Protein AF-A0A0P7ZEU6-F1 (afdb_monomer_lite)

Radius of gyration: 19.03 Å; chains: 1; bounding box: 44×49×45 Å

Foldseek 3Di:
DDPVVVCCVQPVVCLVVVHDHDPVVVVVVVVVVVVVVVVVVVVCVVLVNDPDPLLVLLCVLLVLLLVLLLVCLVVVVDDPPVSSCNRPPNSVVVSCCVLVVLLVVLSVCVVVVNDVDSSVSSSVVSNVSSVVSVVSCVVPDPDDDDCVVVVVVVVVVVVVVVVVVD

InterPro domains:
  IPR002749 AliA/AliB-like [PF01889] (4-163)
  IPR002749 AliA/AliB-like [PTHR40700] (3-155)

pLDDT: mean 89.6, std 8.18, range [50.69, 97.44]

Organism: NCBI:txid1392998

Structure (mmCIF, N/CA/C/O backbone):
data_AF-A0A0P7ZEU6-F1
#
_entry.id   AF-A0A0P7ZEU6-F1
#
loop_
_atom_site.group_PDB
_atom_site.id
_atom_site.type_symbol
_atom_site.label_atom_id
_atom_site.label_alt_id
_atom_site.label_comp_id
_atom_site.label_asym_id
_atom_site.label_entity_id
_atom_site.label_seq_id
_atom_site.pdbx_PDB_ins_code
_atom_site.Cartn_x
_atom_site.Cartn_y
_atom_site.Cartn_z
_atom_site.occupancy
_atom_site.B_iso_or_equiv
_atom_site.auth_seq_id
_atom_site.auth_comp_id
_atom_site.auth_asym_id
_atom_site.auth_atom_id
_atom_site.pdbx_PDB_model_num
ATOM 1 N N . MET A 1 1 ? 10.248 23.387 -23.912 1.00 66.06 1 MET A N 1
ATOM 2 C CA . MET A 1 1 ? 9.715 22.101 -23.421 1.00 66.06 1 MET A CA 1
ATOM 3 C C . MET A 1 1 ? 8.332 22.374 -22.871 1.00 66.06 1 MET A C 1
ATOM 5 O O . MET A 1 1 ? 8.212 23.268 -22.037 1.00 66.06 1 MET A O 1
ATOM 9 N N . SER A 1 2 ? 7.295 21.733 -23.411 1.00 90.88 2 SER A N 1
ATOM 10 C CA . SER A 1 2 ? 5.933 21.944 -22.915 1.00 90.88 2 SER A CA 1
ATOM 11 C C . SER A 1 2 ? 5.756 21.262 -21.551 1.00 90.88 2 SER A C 1
ATOM 13 O O . SER A 1 2 ? 6.514 20.359 -21.192 1.00 90.88 2 SER A O 1
ATOM 15 N N . LEU A 1 3 ? 4.753 21.688 -20.777 1.00 88.81 3 LEU A N 1
ATOM 16 C CA . LEU A 1 3 ? 4.406 21.033 -19.510 1.00 88.81 3 LEU A CA 1
ATOM 17 C C . LEU A 1 3 ? 4.078 19.544 -19.715 1.00 88.81 3 LEU A C 1
ATOM 19 O O . LEU A 1 3 ? 4.421 18.713 -18.881 1.00 88.81 3 LEU A O 1
ATOM 23 N N . ILE A 1 4 ? 3.455 19.212 -20.847 1.00 91.00 4 ILE A N 1
ATOM 24 C CA . ILE A 1 4 ? 3.099 17.840 -21.219 1.00 91.00 4 ILE A CA 1
ATOM 25 C C . ILE A 1 4 ? 4.363 17.007 -21.444 1.00 91.00 4 ILE A C 1
ATOM 27 O O . ILE A 1 4 ? 4.464 15.909 -20.908 1.00 91.00 4 ILE A O 1
ATOM 31 N N . ASP A 1 5 ? 5.362 17.552 -22.144 1.00 90.81 5 ASP A N 1
ATOM 32 C CA . ASP A 1 5 ? 6.643 16.863 -22.357 1.00 90.81 5 ASP A CA 1
ATOM 33 C C . ASP A 1 5 ? 7.372 16.617 -21.033 1.00 90.81 5 ASP A C 1
ATOM 35 O O . ASP A 1 5 ? 7.991 15.574 -20.837 1.00 90.81 5 ASP A O 1
ATOM 39 N N . PHE A 1 6 ? 7.284 17.568 -20.098 1.00 90.50 6 PHE A N 1
ATOM 40 C CA . PHE A 1 6 ? 7.848 17.408 -18.761 1.00 90.50 6 PHE A CA 1
ATOM 41 C C . PHE A 1 6 ? 7.166 16.290 -17.976 1.00 90.50 6 PHE A C 1
ATOM 43 O O . PHE A 1 6 ? 7.861 15.468 -17.378 1.00 90.50 6 PHE A O 1
ATOM 50 N N . ILE A 1 7 ? 5.833 16.241 -17.984 1.00 89.38 7 ILE A N 1
ATOM 51 C CA . ILE A 1 7 ? 5.082 15.194 -17.285 1.00 89.38 7 ILE A CA 1
ATOM 52 C C . ILE A 1 7 ? 5.363 13.829 -17.916 1.00 89.38 7 ILE A C 1
ATOM 54 O O . ILE A 1 7 ? 5.669 12.876 -17.201 1.00 89.38 7 ILE A O 1
ATOM 58 N N . ASN A 1 8 ? 5.316 13.742 -19.246 1.00 90.69 8 ASN A N 1
ATOM 59 C CA . ASN A 1 8 ? 5.547 12.491 -19.957 1.00 90.69 8 ASN A CA 1
ATOM 60 C C . ASN A 1 8 ? 6.933 11.927 -19.651 1.00 90.69 8 ASN A C 1
ATOM 62 O O . ASN A 1 8 ? 7.037 10.791 -19.197 1.00 90.69 8 ASN A O 1
ATOM 66 N N . ARG A 1 9 ? 7.974 12.750 -19.788 1.00 89.62 9 ARG A N 1
ATOM 67 C CA . ARG A 1 9 ? 9.357 12.322 -19.578 1.00 89.62 9 ARG A CA 1
ATOM 68 C C . ARG A 1 9 ? 9.666 11.948 -18.131 1.00 89.62 9 ARG A C 1
ATOM 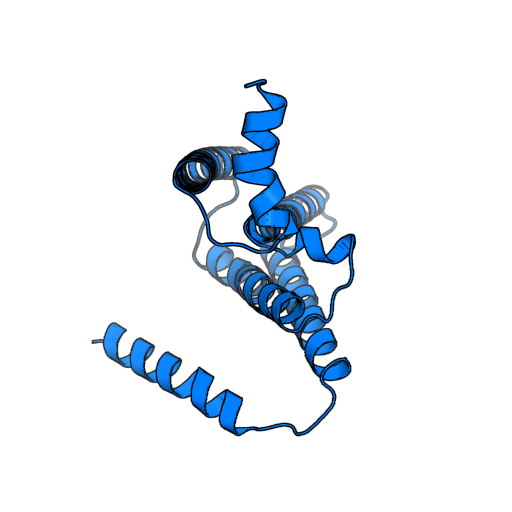70 O O . ARG A 1 9 ? 10.374 10.979 -17.886 1.00 89.62 9 ARG A O 1
ATOM 77 N N . ASN A 1 10 ? 9.187 12.735 -17.166 1.00 89.81 10 ASN A N 1
ATOM 78 C CA . ASN A 1 10 ? 9.579 12.539 -15.767 1.00 89.81 10 ASN A CA 1
ATOM 79 C C . ASN A 1 10 ? 8.659 11.585 -14.997 1.00 89.81 10 ASN A C 1
ATOM 81 O O . ASN A 1 10 ? 9.081 11.103 -13.956 1.00 89.81 10 ASN A O 1
ATOM 85 N N . PHE A 1 11 ? 7.431 11.322 -15.457 1.00 88.31 11 PHE A N 1
ATOM 86 C CA . PHE A 1 11 ? 6.475 10.492 -14.711 1.00 88.31 11 PHE A CA 1
ATOM 87 C C . PHE A 1 11 ? 5.906 9.332 -15.527 1.00 88.31 11 PHE A C 1
ATOM 89 O O . PHE A 1 11 ? 5.754 8.241 -14.991 1.00 88.31 11 PHE A O 1
ATOM 96 N N . ILE A 1 12 ? 5.566 9.534 -16.803 1.00 88.69 12 ILE A N 1
ATOM 97 C CA . ILE A 1 12 ? 4.837 8.517 -17.581 1.00 88.69 12 ILE A CA 1
ATOM 98 C C . ILE A 1 12 ? 5.787 7.505 -18.217 1.00 88.69 12 ILE A C 1
ATOM 100 O O . ILE A 1 12 ? 5.564 6.304 -18.093 1.00 88.69 12 ILE A O 1
ATOM 104 N N . GLU A 1 13 ? 6.855 7.969 -18.867 1.00 89.50 13 GLU A N 1
ATOM 105 C CA . GLU A 1 13 ? 7.823 7.100 -19.545 1.00 89.50 13 GLU A CA 1
ATOM 106 C C . GLU A 1 13 ? 8.452 6.095 -18.581 1.00 89.50 13 GLU A C 1
ATOM 108 O O . GLU A 1 13 ? 8.609 4.931 -18.943 1.00 89.50 13 GLU A O 1
ATOM 113 N N . GLY A 1 14 ? 8.751 6.512 -17.347 1.00 85.62 14 GLY A N 1
ATOM 114 C CA . GLY A 1 14 ? 9.318 5.613 -16.348 1.00 85.62 14 GLY A CA 1
ATOM 115 C C . GLY A 1 14 ? 8.358 4.504 -15.917 1.00 85.62 14 GLY A C 1
ATOM 116 O O . GLY A 1 14 ? 8.768 3.356 -15.803 1.00 85.62 14 GLY A O 1
ATOM 117 N N . ILE A 1 15 ? 7.066 4.818 -15.769 1.00 85.44 15 ILE A N 1
ATOM 118 C CA . ILE A 1 15 ? 6.028 3.835 -15.419 1.00 85.44 15 ILE A CA 1
ATOM 119 C C . ILE A 1 15 ? 5.765 2.878 -16.587 1.00 85.44 15 ILE A C 1
ATOM 121 O O . ILE A 1 15 ? 5.618 1.676 -16.388 1.00 85.44 15 ILE A O 1
ATOM 125 N N . VAL A 1 16 ? 5.689 3.394 -17.817 1.00 88.19 16 VAL A N 1
ATOM 126 C CA . VAL A 1 16 ? 5.389 2.574 -19.003 1.00 88.19 16 VAL A CA 1
ATOM 127 C C . VAL A 1 16 ? 6.525 1.601 -19.316 1.00 88.19 16 VAL A C 1
ATOM 129 O O . VAL A 1 16 ? 6.254 0.482 -19.749 1.00 88.19 16 VAL A O 1
ATOM 132 N N . ASN A 1 17 ? 7.771 2.021 -19.087 1.00 87.00 17 ASN A N 1
ATOM 133 C CA . ASN A 1 17 ? 8.965 1.223 -19.355 1.00 87.00 17 ASN A CA 1
ATOM 134 C C . ASN A 1 17 ? 9.504 0.484 -18.115 1.00 87.00 17 ASN A C 1
ATOM 136 O O . ASN A 1 17 ? 10.554 -0.143 -18.220 1.00 87.00 17 ASN A O 1
ATOM 140 N N . ASP A 1 18 ? 8.817 0.573 -16.969 1.00 82.94 18 ASP A N 1
ATOM 141 C CA . ASP A 1 18 ? 9.220 -0.020 -15.684 1.00 82.94 18 ASP A CA 1
ATOM 142 C C . ASP A 1 18 ? 10.682 0.300 -15.297 1.00 82.94 18 ASP A C 1
ATOM 144 O O . ASP A 1 18 ? 11.492 -0.566 -14.962 1.00 82.94 18 ASP A O 1
ATOM 148 N N . THR A 1 19 ? 11.059 1.578 -15.411 1.00 87.50 19 THR A N 1
ATOM 149 C CA . THR A 1 19 ? 12.416 2.053 -15.101 1.00 87.50 19 THR A CA 1
ATOM 150 C C . THR A 1 19 ? 12.517 2.617 -13.688 1.00 87.50 19 THR A C 1
ATOM 152 O O . THR A 1 19 ? 11.530 3.032 -13.086 1.00 87.50 19 THR A O 1
ATOM 155 N N . SER A 1 20 ? 13.744 2.728 -13.176 1.00 86.94 20 SER A N 1
ATOM 156 C CA . SER A 1 20 ? 14.010 3.356 -11.880 1.00 86.94 20 SER A CA 1
ATOM 157 C C . SER A 1 20 ? 13.563 4.823 -11.808 1.00 86.94 20 SER A C 1
ATOM 159 O O . SER A 1 20 ? 13.579 5.544 -12.806 1.00 86.94 20 SER A O 1
ATOM 161 N N . TYR A 1 21 ? 13.233 5.257 -10.589 1.00 86.88 21 TYR A N 1
ATOM 162 C CA . TYR A 1 21 ? 12.850 6.632 -10.271 1.00 86.88 21 TYR A CA 1
ATOM 163 C C . TYR A 1 21 ? 13.943 7.647 -10.618 1.00 86.88 21 TYR A C 1
ATOM 165 O O . TYR A 1 21 ? 15.137 7.408 -10.412 1.00 86.88 21 TYR A O 1
ATOM 173 N N . ASN A 1 22 ? 13.517 8.810 -11.097 1.00 92.50 22 ASN A N 1
ATOM 174 C CA . ASN A 1 22 ? 14.357 9.991 -11.234 1.00 92.50 22 ASN A CA 1
ATOM 175 C C . ASN A 1 22 ? 14.253 10.908 -9.993 1.00 92.50 22 ASN A C 1
ATOM 177 O O . ASN A 1 22 ? 13.662 10.589 -8.969 1.00 92.50 22 ASN A O 1
ATOM 181 N N . HIS A 1 23 ? 14.902 12.071 -10.031 1.00 92.50 23 HIS A N 1
ATOM 182 C CA . HIS A 1 23 ? 14.879 12.976 -8.876 1.00 92.50 23 HIS A CA 1
ATOM 183 C C . HIS A 1 23 ? 13.523 13.682 -8.714 1.00 92.50 23 HIS A C 1
ATOM 185 O O . HIS A 1 23 ? 13.101 13.961 -7.592 1.00 92.50 23 HIS A O 1
ATOM 191 N N . PHE A 1 24 ? 12.839 13.989 -9.820 1.00 92.06 24 PHE A N 1
ATOM 192 C CA . PHE A 1 24 ? 11.568 14.713 -9.798 1.00 92.06 24 PHE A CA 1
ATOM 193 C C . PHE A 1 24 ? 10.435 13.835 -9.285 1.00 92.06 24 PHE A C 1
ATOM 195 O O . PHE A 1 24 ? 9.663 14.268 -8.424 1.00 92.06 24 PHE A O 1
ATOM 202 N N . ASP A 1 25 ? 10.336 12.613 -9.797 1.00 91.56 25 ASP A N 1
ATOM 203 C CA . ASP A 1 25 ? 9.295 11.678 -9.399 1.00 91.56 25 ASP A CA 1
ATOM 204 C C . ASP A 1 25 ? 9.472 11.242 -7.930 1.00 91.56 25 ASP A C 1
ATOM 206 O O . ASP A 1 25 ? 8.520 11.342 -7.155 1.00 91.56 25 ASP A O 1
ATOM 210 N N . MET A 1 26 ? 10.696 10.949 -7.482 1.00 91.56 26 MET A N 1
ATOM 211 C CA . MET A 1 26 ? 11.014 10.592 -6.102 1.00 91.56 26 MET A CA 1
ATOM 212 C C . MET A 1 26 ? 10.575 11.687 -5.125 1.00 91.56 26 MET A C 1
ATOM 214 O O . MET A 1 26 ? 9.837 11.410 -4.176 1.00 91.56 26 MET A O 1
ATOM 218 N N . ILE A 1 27 ? 10.984 12.940 -5.362 1.00 95.19 27 ILE A N 1
ATOM 219 C CA . ILE A 1 27 ? 10.602 14.072 -4.503 1.00 95.19 27 ILE A CA 1
ATOM 220 C C . ILE A 1 27 ? 9.079 14.242 -4.496 1.00 95.19 27 ILE A C 1
ATOM 222 O O . ILE A 1 27 ? 8.480 14.444 -3.438 1.00 95.19 27 ILE A O 1
ATOM 226 N N . THR A 1 28 ? 8.442 14.112 -5.660 1.00 93.81 28 THR A N 1
ATOM 227 C CA . THR A 1 28 ? 6.987 14.239 -5.789 1.00 93.81 28 THR A CA 1
ATOM 228 C C . THR A 1 28 ? 6.261 13.175 -4.969 1.00 93.81 28 THR A C 1
ATOM 230 O O . THR A 1 28 ? 5.359 13.507 -4.198 1.00 93.81 28 THR A O 1
ATOM 233 N N . TYR A 1 29 ? 6.666 11.908 -5.067 1.00 92.31 29 TYR A N 1
ATOM 234 C CA . TYR A 1 29 ? 6.023 10.823 -4.327 1.00 92.31 29 TYR A CA 1
ATOM 235 C C . TYR A 1 29 ? 6.273 10.904 -2.823 1.00 92.31 29 TYR A C 1
ATOM 237 O O . TYR A 1 29 ? 5.356 10.622 -2.052 1.00 92.31 29 TYR A O 1
ATOM 245 N N . VAL A 1 30 ? 7.448 11.370 -2.390 1.00 94.31 30 VAL A N 1
ATOM 246 C CA . VAL A 1 30 ? 7.705 11.660 -0.971 1.00 94.31 30 VAL A CA 1
ATOM 247 C C . VAL A 1 30 ? 6.746 12.739 -0.463 1.00 94.31 30 VAL A C 1
ATOM 249 O O . VAL A 1 30 ? 6.088 12.539 0.559 1.00 94.31 30 VAL A O 1
ATOM 252 N N . ILE A 1 31 ? 6.595 13.851 -1.188 1.00 96.50 31 ILE A N 1
ATOM 253 C CA . ILE A 1 31 ? 5.660 14.925 -0.811 1.00 96.50 31 ILE A CA 1
ATOM 254 C C . ILE A 1 31 ? 4.222 14.396 -0.740 1.00 96.50 31 ILE A C 1
ATOM 256 O O . ILE A 1 31 ? 3.516 14.670 0.234 1.00 96.50 31 ILE A O 1
ATOM 260 N N . ILE A 1 32 ? 3.796 13.609 -1.735 1.00 95.31 32 ILE A N 1
ATOM 261 C CA . ILE A 1 32 ? 2.461 12.997 -1.760 1.00 95.31 32 ILE A CA 1
ATOM 262 C C . ILE A 1 32 ? 2.264 12.067 -0.560 1.00 95.31 32 ILE A C 1
ATOM 264 O O . ILE A 1 32 ? 1.202 12.104 0.059 1.00 95.31 32 ILE A O 1
ATOM 268 N N . LEU A 1 33 ? 3.272 11.274 -0.193 1.00 93.81 33 LEU A N 1
ATOM 269 C CA . LEU A 1 33 ? 3.207 10.372 0.954 1.00 93.81 33 LEU A CA 1
ATOM 270 C C . LEU A 1 33 ? 3.017 11.153 2.258 1.00 93.81 33 LEU A C 1
ATOM 272 O O . LEU A 1 33 ? 2.080 10.870 3.006 1.00 93.81 33 LEU A O 1
ATOM 276 N N . PHE A 1 34 ? 3.838 12.177 2.513 1.00 96.19 34 PHE A N 1
ATOM 277 C CA . PHE A 1 34 ? 3.704 13.013 3.713 1.00 96.19 34 PHE A CA 1
ATOM 278 C C . PHE A 1 34 ? 2.350 13.730 3.766 1.00 96.19 34 PHE A C 1
ATOM 280 O O . PHE A 1 34 ? 1.663 13.693 4.791 1.00 96.19 34 PHE A O 1
ATOM 287 N N . ALA A 1 35 ? 1.924 14.336 2.654 1.00 96.50 35 ALA A N 1
ATOM 288 C CA . ALA A 1 35 ? 0.613 14.970 2.557 1.00 96.50 35 ALA A CA 1
ATOM 289 C C . ALA A 1 35 ? -0.523 13.957 2.788 1.00 96.50 35 ALA A C 1
ATOM 291 O O . ALA A 1 35 ? -1.481 14.254 3.505 1.00 96.50 35 ALA A O 1
ATOM 292 N N . GLY A 1 36 ? -0.388 12.748 2.240 1.00 95.25 36 GLY A N 1
ATOM 293 C CA . GLY A 1 36 ? -1.319 11.637 2.404 1.00 95.25 36 GLY A CA 1
ATOM 294 C C . GLY A 1 36 ? -1.468 11.211 3.861 1.00 95.25 36 GLY A C 1
ATOM 295 O O . GLY A 1 36 ? -2.595 11.103 4.340 1.00 95.25 36 GLY A O 1
ATOM 296 N N . VAL A 1 37 ? -0.359 11.065 4.597 1.00 94.50 37 VAL A N 1
ATOM 297 C CA . VAL A 1 37 ? -0.360 10.733 6.036 1.00 94.50 37 VAL A CA 1
ATOM 298 C C . VAL A 1 37 ? -1.073 11.815 6.862 1.00 94.50 37 VAL A C 1
ATOM 300 O O . VAL A 1 37 ? -1.891 11.519 7.740 1.00 94.50 37 VAL A O 1
ATOM 303 N N . LEU A 1 38 ? -0.835 13.093 6.565 1.00 95.88 38 LEU A N 1
ATOM 304 C CA . LEU A 1 38 ? -1.529 14.193 7.246 1.00 95.88 38 LEU A CA 1
ATOM 305 C C . LEU A 1 38 ? -3.023 14.253 6.887 1.00 95.88 38 LEU A C 1
ATOM 307 O O . LEU A 1 38 ? -3.860 14.576 7.734 1.00 95.88 38 LEU A O 1
ATOM 311 N N . ALA A 1 39 ? -3.382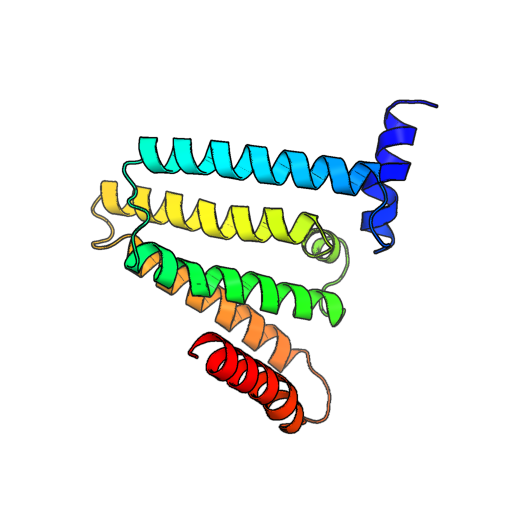 13.943 5.642 1.00 95.19 39 ALA A N 1
ATOM 312 C CA . ALA A 1 39 ? -4.771 13.914 5.196 1.00 95.19 39 ALA A CA 1
ATOM 313 C C . ALA A 1 39 ? -5.545 12.744 5.824 1.00 95.19 39 ALA A C 1
ATOM 315 O O . ALA A 1 39 ? -6.649 12.943 6.341 1.00 95.19 39 ALA A O 1
ATOM 316 N N . ILE A 1 40 ? -4.960 11.542 5.835 1.00 94.44 40 ILE A N 1
ATOM 317 C CA . ILE A 1 40 ? -5.605 10.341 6.372 1.00 94.44 40 ILE A CA 1
ATOM 318 C C . ILE A 1 40 ? -5.802 10.438 7.883 1.00 94.44 40 ILE A C 1
ATOM 320 O O . ILE A 1 40 ? -6.892 10.146 8.366 1.00 94.44 40 ILE A O 1
ATOM 324 N N . THR A 1 41 ? -4.815 10.934 8.631 1.00 93.38 41 THR A N 1
ATOM 325 C CA . THR A 1 41 ? -4.938 11.117 10.089 1.00 93.38 41 THR A CA 1
ATOM 326 C C . THR A 1 41 ? -6.079 12.073 10.438 1.00 93.38 41 THR A C 1
ATOM 328 O O . THR A 1 41 ? -6.926 11.755 11.277 1.00 93.38 41 THR A O 1
ATOM 331 N N . LYS A 1 42 ? -6.191 13.206 9.731 1.00 94.00 42 LYS A N 1
ATOM 332 C CA . LYS A 1 42 ? -7.332 14.129 9.873 1.00 94.00 42 LYS A CA 1
ATOM 333 C C . LYS A 1 42 ? -8.665 13.454 9.540 1.00 94.00 42 LYS A C 1
ATOM 335 O O . LYS A 1 42 ? -9.656 13.669 10.243 1.00 94.00 42 LYS A O 1
ATOM 340 N N . LEU A 1 43 ? -8.704 12.640 8.487 1.00 94.06 43 LEU A N 1
ATOM 341 C CA . LEU A 1 43 ? -9.922 11.968 8.042 1.00 94.06 43 LEU A CA 1
ATOM 342 C C . LEU A 1 43 ? -10.379 10.877 9.023 1.00 94.06 43 LEU A C 1
ATOM 344 O O . LEU A 1 43 ? -11.559 10.834 9.372 1.00 94.06 43 LEU A O 1
ATOM 348 N N . LEU A 1 44 ? -9.459 10.055 9.528 1.00 94.00 44 LEU A N 1
ATOM 349 C CA . LEU A 1 44 ? -9.739 9.042 10.549 1.00 94.00 44 LEU A CA 1
ATOM 350 C C . LEU A 1 44 ? -10.268 9.682 11.840 1.00 94.00 44 LEU A C 1
ATOM 352 O O . LEU A 1 44 ? -11.296 9.242 12.365 1.00 94.00 44 LEU A O 1
ATOM 356 N N . ASN A 1 45 ? -9.659 10.793 12.274 1.00 93.19 45 ASN A N 1
ATOM 357 C CA . ASN A 1 45 ? -10.133 11.576 13.419 1.00 93.19 45 ASN A CA 1
ATOM 358 C C . ASN A 1 45 ? -11.562 12.096 13.203 1.00 93.19 45 ASN A C 1
ATOM 360 O O . ASN A 1 45 ? -12.426 11.930 14.068 1.00 93.19 45 ASN A O 1
ATOM 364 N N . LYS A 1 46 ? -11.860 12.652 12.020 1.00 92.69 46 LYS A N 1
ATOM 365 C CA . LYS A 1 46 ? -13.214 13.114 11.664 1.00 92.69 46 LYS A CA 1
ATOM 366 C C . LYS A 1 46 ? -14.240 11.974 11.679 1.00 92.69 46 LYS A C 1
ATOM 368 O O . LYS A 1 46 ? -15.389 12.178 12.071 1.00 92.69 46 LYS A O 1
ATOM 373 N N . LEU A 1 47 ? -13.837 10.770 11.277 1.00 90.12 47 LEU A N 1
ATOM 374 C CA . LEU A 1 47 ? -14.686 9.573 11.269 1.00 90.12 47 LEU A CA 1
ATOM 375 C C . LEU A 1 47 ? -14.794 8.885 12.641 1.00 90.12 47 LEU A C 1
ATOM 377 O O . LEU A 1 47 ? -15.568 7.925 12.777 1.00 90.12 47 LEU A O 1
ATOM 381 N N . ARG A 1 48 ? -14.077 9.396 13.655 1.00 90.94 48 ARG A N 1
ATOM 382 C CA . ARG A 1 48 ? -13.947 8.805 14.996 1.00 90.94 48 ARG A CA 1
ATOM 383 C C . ARG A 1 48 ? -13.514 7.337 14.925 1.00 90.94 48 ARG A C 1
ATOM 385 O O . ARG A 1 48 ? -14.081 6.495 15.620 1.00 90.94 48 ARG A O 1
ATOM 392 N N . ILE A 1 49 ? -12.589 7.031 14.017 1.00 91.94 49 ILE A N 1
ATOM 393 C CA . ILE A 1 49 ? -11.940 5.722 13.925 1.00 91.94 49 ILE A CA 1
ATOM 394 C C . ILE A 1 49 ? -10.699 5.799 14.811 1.00 91.94 49 ILE A C 1
ATOM 396 O O . ILE A 1 49 ? -9.863 6.680 14.614 1.00 91.94 49 ILE A O 1
ATOM 400 N N . LYS A 1 50 ? -10.612 4.922 15.813 1.00 90.44 50 LYS A N 1
ATOM 401 C CA . LYS A 1 50 ? -9.424 4.820 16.662 1.00 90.44 50 LYS A CA 1
ATOM 402 C C . LYS A 1 50 ? -8.361 4.011 15.923 1.00 90.44 50 LYS A C 1
ATOM 404 O O . LYS A 1 50 ? -8.681 2.998 15.313 1.00 90.44 50 LYS A O 1
ATOM 409 N N . VAL A 1 51 ? -7.125 4.497 15.963 1.00 91.38 51 VAL A N 1
ATOM 410 C CA . VAL A 1 51 ? -5.941 3.781 15.475 1.00 91.38 51 VAL A CA 1
ATOM 411 C C . VAL A 1 51 ? -5.298 3.140 16.699 1.00 91.38 51 VAL A C 1
ATOM 413 O O . VAL A 1 51 ? -4.396 3.708 17.308 1.00 91.38 51 VAL A O 1
ATOM 416 N N . ASP A 1 52 ? -5.875 2.026 17.132 1.00 93.12 52 ASP A N 1
ATOM 417 C CA . ASP A 1 52 ? -5.393 1.196 18.234 1.00 93.12 52 ASP A CA 1
ATOM 418 C C . ASP A 1 52 ? -4.690 -0.063 17.701 1.00 93.12 52 ASP A C 1
ATOM 420 O O . ASP A 1 52 ? -4.546 -0.259 16.492 1.00 93.12 52 ASP A O 1
ATOM 424 N N . GLU A 1 53 ? -4.214 -0.908 18.613 1.00 93.69 53 GLU A N 1
ATOM 425 C CA . GLU A 1 53 ? -3.548 -2.166 18.269 1.00 93.69 53 GLU A CA 1
ATOM 426 C C . GLU A 1 53 ? -4.441 -3.068 17.401 1.00 93.69 53 GLU A C 1
ATOM 428 O O . GLU A 1 53 ? -3.968 -3.634 16.416 1.00 93.69 53 GLU A O 1
ATOM 433 N N . GLU A 1 54 ? -5.745 -3.131 17.694 1.00 93.00 54 GLU A N 1
ATOM 434 C CA . GLU A 1 54 ? -6.707 -3.920 16.914 1.00 93.00 54 GLU A CA 1
ATOM 435 C C . GLU A 1 54 ? -6.796 -3.416 15.467 1.00 93.00 54 GLU A C 1
ATOM 437 O O . GLU A 1 54 ? -6.743 -4.212 14.527 1.00 93.00 54 GLU A O 1
ATOM 442 N N . PHE A 1 55 ? -6.863 -2.096 15.263 1.00 94.81 55 PHE A N 1
ATOM 443 C CA . PHE A 1 55 ? -6.857 -1.496 13.929 1.00 94.81 55 PHE A CA 1
ATOM 444 C C . PHE A 1 55 ? -5.562 -1.788 13.157 1.00 94.81 55 PHE A C 1
ATOM 446 O O . PHE A 1 55 ? -5.608 -2.103 11.962 1.00 94.81 55 PHE A O 1
ATOM 453 N N . VAL A 1 56 ? -4.406 -1.703 13.823 1.00 94.62 56 VAL A N 1
ATOM 454 C CA . VAL A 1 56 ? -3.107 -2.005 13.200 1.00 94.62 56 VAL A CA 1
ATOM 455 C C . VAL A 1 56 ? -3.056 -3.469 12.771 1.00 94.62 56 VAL A C 1
ATOM 457 O O . VAL A 1 56 ? -2.760 -3.744 11.607 1.00 94.62 56 VAL A O 1
ATOM 460 N N . ILE A 1 57 ? -3.430 -4.397 13.656 1.00 94.75 57 ILE A N 1
ATOM 461 C CA . ILE A 1 57 ? -3.490 -5.833 13.346 1.00 94.75 57 ILE A CA 1
ATOM 462 C C . ILE A 1 57 ? -4.458 -6.096 12.187 1.00 94.75 57 ILE A C 1
ATOM 464 O O . ILE A 1 57 ? -4.125 -6.825 11.254 1.00 94.75 57 ILE A O 1
ATOM 468 N N . ALA A 1 58 ? -5.625 -5.452 12.190 1.00 95.75 58 ALA A N 1
ATOM 469 C CA . ALA A 1 58 ? -6.615 -5.577 11.123 1.00 95.75 58 ALA A CA 1
ATOM 470 C C . ALA A 1 58 ? -6.132 -5.033 9.766 1.00 95.75 58 ALA A C 1
ATOM 472 O O . ALA A 1 58 ? -6.666 -5.423 8.727 1.00 95.75 58 ALA A O 1
ATOM 473 N N . THR A 1 59 ? -5.122 -4.158 9.760 1.00 96.38 59 THR A N 1
ATOM 474 C CA . THR A 1 59 ? -4.519 -3.590 8.544 1.00 96.38 59 THR A CA 1
ATOM 475 C C . THR A 1 59 ? -3.433 -4.497 7.951 1.00 96.38 59 THR A C 1
ATOM 477 O O . THR A 1 59 ? -3.207 -4.460 6.740 1.00 96.38 59 THR A O 1
ATOM 480 N N . ILE A 1 60 ? -2.793 -5.359 8.757 1.00 96.12 60 ILE A N 1
ATOM 481 C CA . ILE A 1 60 ? -1.721 -6.277 8.316 1.00 96.12 60 ILE A CA 1
ATOM 482 C C . ILE A 1 60 ? -2.107 -7.096 7.073 1.00 96.12 60 ILE A C 1
ATOM 484 O O . ILE A 1 60 ? -1.294 -7.151 6.146 1.00 96.12 60 ILE A O 1
ATOM 488 N N . PRO A 1 61 ? -3.319 -7.684 6.967 1.00 96.12 61 PRO A N 1
ATOM 489 C CA . PRO A 1 61 ? -3.717 -8.401 5.763 1.00 96.12 61 PRO A CA 1
ATOM 490 C C . PRO A 1 61 ? -3.606 -7.557 4.490 1.00 96.12 61 PRO A C 1
ATOM 492 O O . PRO A 1 61 ? -3.126 -8.070 3.487 1.00 96.12 61 PRO A O 1
ATOM 495 N N . PHE A 1 62 ? -3.950 -6.265 4.520 1.00 96.69 62 PHE A N 1
ATOM 496 C CA . PHE A 1 62 ? -3.816 -5.375 3.357 1.00 96.69 62 PHE A CA 1
ATOM 497 C C . PHE A 1 62 ? -2.360 -5.033 3.024 1.00 96.69 62 PHE A C 1
ATOM 499 O O . PHE A 1 62 ? -2.030 -4.849 1.854 1.00 96.69 62 PHE A O 1
ATOM 506 N N . ILE A 1 63 ? -1.480 -4.966 4.027 1.00 95.56 63 ILE A N 1
ATOM 507 C CA . ILE A 1 63 ? -0.036 -4.811 3.792 1.00 95.56 63 ILE A CA 1
ATOM 508 C C . ILE A 1 63 ? 0.486 -6.052 3.063 1.00 95.56 63 ILE A C 1
ATOM 510 O O . ILE A 1 63 ? 1.138 -5.932 2.027 1.00 95.56 63 ILE A O 1
ATOM 514 N N . PHE A 1 64 ? 0.116 -7.238 3.554 1.00 95.69 64 PHE A N 1
ATOM 515 C CA . PHE A 1 64 ? 0.458 -8.507 2.916 1.00 95.69 64 PHE A CA 1
ATOM 516 C C . PHE A 1 64 ? -0.118 -8.611 1.494 1.00 95.69 64 PHE A C 1
ATOM 518 O O . PHE A 1 64 ? 0.582 -9.052 0.584 1.00 95.69 64 PHE A O 1
ATOM 525 N N . MET A 1 65 ? -1.343 -8.118 1.270 1.00 96.00 65 MET A N 1
ATOM 526 C CA . MET A 1 65 ? -1.939 -7.982 -0.064 1.00 96.00 65 MET A CA 1
ATOM 527 C C . MET A 1 65 ? -1.018 -7.183 -0.990 1.00 96.00 65 MET A C 1
ATOM 529 O O . MET A 1 65 ? -0.681 -7.650 -2.070 1.00 96.00 65 MET A O 1
ATOM 533 N N . GLY A 1 66 ? -0.559 -6.003 -0.565 1.00 95.19 66 GLY A N 1
ATOM 534 C CA . GLY A 1 66 ? 0.334 -5.175 -1.379 1.00 95.19 66 GLY A CA 1
ATOM 535 C C . GLY A 1 66 ? 1.600 -5.915 -1.811 1.00 95.19 66 GLY A C 1
ATOM 536 O O . GLY A 1 66 ? 1.962 -5.872 -2.985 1.00 95.19 66 GLY A O 1
ATOM 537 N N . SER A 1 67 ? 2.219 -6.660 -0.892 1.00 93.12 67 SER A N 1
ATOM 538 C CA . SER A 1 67 ? 3.390 -7.489 -1.196 1.00 93.12 67 SER A CA 1
ATOM 539 C C . SER A 1 67 ? 3.076 -8.594 -2.208 1.00 93.12 67 SER A C 1
ATOM 541 O O . SER A 1 67 ? 3.792 -8.741 -3.193 1.00 93.12 67 SER A O 1
ATOM 543 N N . VAL A 1 68 ? 1.989 -9.343 -2.006 1.00 93.88 68 VAL A N 1
ATOM 544 C CA . VAL A 1 68 ? 1.586 -10.441 -2.902 1.00 93.88 68 VAL A CA 1
ATOM 545 C C . VAL A 1 68 ? 1.301 -9.929 -4.312 1.00 93.88 68 VAL A C 1
ATOM 547 O O . VAL A 1 68 ? 1.777 -10.504 -5.285 1.00 93.88 68 VAL A O 1
ATOM 550 N N . TYR A 1 69 ? 0.564 -8.828 -4.441 1.00 95.12 69 TYR A N 1
ATOM 551 C CA . TYR A 1 69 ? 0.202 -8.281 -5.748 1.00 95.12 69 TYR A CA 1
ATOM 552 C C . TYR A 1 69 ? 1.394 -7.645 -6.474 1.00 95.12 69 TYR A C 1
ATOM 554 O O . TYR A 1 69 ? 1.420 -7.664 -7.703 1.00 95.12 69 TYR A O 1
ATOM 562 N N . ARG A 1 70 ? 2.410 -7.160 -5.744 1.00 94.25 70 ARG A N 1
ATOM 563 C CA . ARG A 1 70 ? 3.691 -6.765 -6.345 1.00 94.25 70 ARG A CA 1
ATOM 564 C C . ARG A 1 70 ? 4.397 -7.972 -6.966 1.00 94.25 70 ARG A C 1
ATOM 566 O O . ARG A 1 70 ? 4.827 -7.877 -8.107 1.00 94.25 70 ARG A O 1
ATOM 573 N N . VAL A 1 71 ? 4.427 -9.110 -6.268 1.00 92.19 71 VAL A N 1
ATOM 574 C CA . VAL A 1 71 ? 5.002 -10.360 -6.801 1.00 92.19 71 VAL A CA 1
ATOM 575 C C . VAL A 1 71 ? 4.220 -10.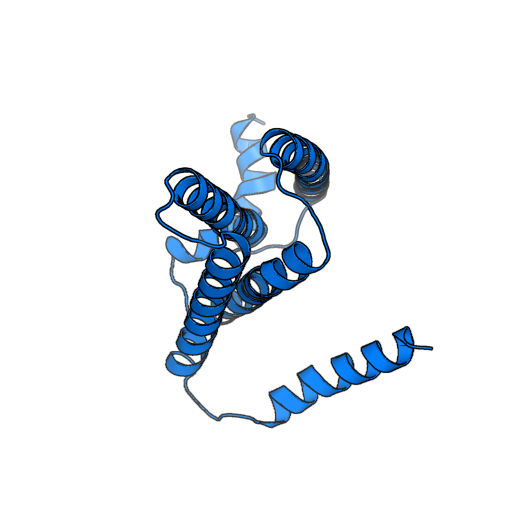866 -8.015 1.00 92.19 71 VAL A C 1
ATOM 577 O O . VAL A 1 71 ? 4.823 -11.355 -8.962 1.00 92.19 71 VAL A O 1
ATOM 580 N N . ILE A 1 72 ? 2.888 -10.729 -8.021 1.00 92.69 72 ILE A N 1
ATOM 581 C CA . ILE A 1 72 ? 2.057 -11.083 -9.186 1.00 92.69 72 ILE A CA 1
ATOM 582 C C . ILE A 1 72 ? 2.467 -10.272 -10.423 1.00 92.69 72 ILE A C 1
ATOM 584 O O . ILE A 1 72 ? 2.517 -10.817 -11.525 1.00 92.69 72 ILE A O 1
ATOM 588 N N . GLU A 1 73 ? 2.734 -8.978 -10.247 1.00 93.19 73 GLU A N 1
ATOM 589 C CA . GLU A 1 73 ? 3.187 -8.107 -11.333 1.00 93.19 73 GLU A CA 1
ATOM 590 C C . GLU A 1 73 ? 4.611 -8.455 -11.783 1.00 93.19 73 GLU A C 1
ATOM 592 O O . GLU A 1 73 ? 4.816 -8.644 -12.980 1.00 93.19 73 GLU A O 1
ATOM 597 N N . ASP A 1 74 ? 5.545 -8.657 -10.844 1.00 90.31 74 ASP A N 1
ATOM 598 C CA . ASP A 1 74 ? 6.936 -9.040 -11.147 1.00 90.31 74 ASP A CA 1
ATOM 599 C C . ASP A 1 74 ? 7.028 -10.402 -11.856 1.00 90.31 74 ASP A C 1
ATOM 601 O O . ASP A 1 74 ? 7.932 -10.642 -12.655 1.00 90.31 74 ASP A O 1
ATOM 605 N N . ALA A 1 75 ? 6.082 -11.305 -11.587 1.00 90.00 75 ALA A N 1
ATOM 606 C CA . ALA A 1 75 ? 5.973 -12.602 -12.251 1.00 90.00 75 ALA A CA 1
ATOM 607 C C . ALA A 1 75 ? 5.371 -12.518 -13.671 1.00 90.00 75 ALA A C 1
ATOM 609 O O . ALA A 1 75 ? 5.127 -13.556 -14.285 1.00 90.00 75 ALA A O 1
ATOM 610 N N . ASP A 1 76 ? 5.092 -11.310 -14.176 1.00 89.62 76 ASP A N 1
ATOM 611 C CA . ASP A 1 76 ? 4.484 -11.031 -15.485 1.00 89.62 76 ASP A CA 1
ATOM 612 C C . ASP A 1 76 ? 3.155 -11.779 -15.723 1.00 89.62 76 ASP A C 1
ATOM 614 O O . ASP A 1 76 ? 2.755 -12.076 -16.851 1.00 89.62 76 ASP A O 1
ATOM 618 N N . ILE A 1 77 ? 2.429 -12.080 -14.637 1.00 90.88 77 ILE A N 1
ATOM 619 C CA . ILE A 1 77 ? 1.126 -12.763 -14.691 1.00 90.88 77 ILE A CA 1
ATOM 620 C C . ILE A 1 77 ? 0.052 -11.819 -15.257 1.00 90.88 77 ILE A C 1
ATOM 622 O O . ILE A 1 77 ? -0.906 -12.254 -15.902 1.00 90.88 77 ILE A O 1
ATOM 626 N N . LEU A 1 78 ? 0.195 -10.511 -15.022 1.00 90.94 78 LEU A N 1
ATOM 627 C CA . LEU A 1 78 ? -0.739 -9.484 -15.484 1.00 90.94 78 LEU A CA 1
ATOM 628 C C . LEU A 1 78 ? -0.314 -8.929 -16.841 1.00 90.94 78 LEU A C 1
ATOM 630 O O . LEU A 1 78 ? 0.830 -8.540 -17.036 1.00 90.94 78 LEU A O 1
ATOM 634 N N . LYS A 1 79 ? -1.273 -8.787 -17.761 1.00 90.38 79 LYS A N 1
ATOM 635 C CA . LYS A 1 79 ? -1.046 -8.169 -19.075 1.00 90.38 79 LYS A CA 1
ATOM 636 C C . LYS A 1 79 ? -1.551 -6.720 -19.113 1.00 90.38 79 LYS A C 1
ATOM 638 O O . LYS A 1 79 ? -2.487 -6.373 -18.379 1.00 90.38 79 LYS A O 1
ATOM 643 N N . PRO A 1 80 ? -0.977 -5.852 -19.966 1.00 89.50 80 PRO A N 1
ATOM 644 C CA . PRO A 1 80 ? -1.544 -4.534 -20.241 1.00 89.50 80 PRO A CA 1
ATOM 645 C C . PRO A 1 80 ? -3.015 -4.626 -20.699 1.00 89.50 80 PRO A C 1
ATOM 647 O O . PRO A 1 80 ? -3.371 -5.571 -21.405 1.00 89.50 80 PRO A O 1
ATOM 650 N N . PRO A 1 81 ? -3.884 -3.669 -20.318 1.00 89.81 81 PRO A N 1
ATOM 651 C CA . PRO A 1 81 ? -3.579 -2.443 -19.573 1.00 89.81 81 PRO A CA 1
ATOM 652 C C . PRO A 1 81 ? -3.587 -2.615 -18.044 1.00 89.81 81 PRO A C 1
ATOM 654 O O . PRO A 1 81 ? -3.179 -1.704 -17.331 1.00 89.81 81 PRO A O 1
ATOM 657 N N . VAL A 1 82 ? -4.040 -3.762 -17.525 1.00 91.69 82 VAL A N 1
ATOM 658 C CA . VAL A 1 82 ? -4.190 -3.983 -16.074 1.00 91.69 82 VAL A CA 1
ATOM 659 C C . VAL A 1 82 ? -2.837 -3.951 -15.365 1.00 91.69 82 VAL A C 1
ATOM 661 O O . VAL A 1 82 ? -2.749 -3.394 -14.274 1.00 91.69 82 VAL A O 1
ATOM 664 N N . LYS A 1 83 ? -1.784 -4.468 -16.012 1.00 91.38 83 LYS A N 1
ATOM 665 C CA . LYS A 1 83 ? -0.403 -4.453 -15.502 1.00 91.38 83 LYS A CA 1
ATOM 666 C C . LYS A 1 83 ? 0.025 -3.077 -14.976 1.00 91.38 83 LYS A C 1
ATOM 668 O O . LYS A 1 83 ? 0.550 -2.994 -13.873 1.00 91.38 83 LYS A O 1
ATOM 673 N N . TYR A 1 84 ? -0.298 -1.992 -15.688 1.00 90.88 84 TYR A N 1
ATOM 674 C CA . TYR A 1 84 ? 0.120 -0.634 -15.313 1.00 90.88 84 TYR A CA 1
ATOM 675 C C . TYR A 1 84 ? -0.362 -0.200 -13.924 1.00 90.88 84 TYR A C 1
ATOM 677 O O . TYR A 1 84 ? 0.334 0.553 -13.253 1.00 90.88 84 TYR A O 1
ATOM 685 N N . PHE A 1 85 ? -1.511 -0.698 -13.453 1.00 93.12 85 PHE A N 1
ATOM 686 C CA . PHE A 1 85 ? -2.013 -0.401 -12.105 1.00 93.12 85 PHE A CA 1
ATOM 687 C C . PHE A 1 85 ? -1.152 -0.995 -10.988 1.00 93.12 85 PHE A C 1
ATOM 689 O O . PHE A 1 85 ? -1.205 -0.508 -9.860 1.00 93.12 85 PHE A O 1
ATOM 696 N N . PHE A 1 86 ? -0.377 -2.034 -11.294 1.00 93.44 86 PHE A N 1
ATOM 697 C CA . PHE A 1 86 ? 0.445 -2.765 -10.336 1.00 93.44 86 PHE A CA 1
ATOM 698 C C . PHE A 1 86 ? 1.943 -2.441 -10.463 1.00 93.44 86 PHE A C 1
ATOM 700 O O . PHE A 1 86 ? 2.723 -2.856 -9.607 1.00 93.44 86 PHE A O 1
ATOM 707 N N . ILE A 1 87 ? 2.332 -1.636 -11.458 1.00 92.19 87 ILE A N 1
ATOM 708 C CA . ILE A 1 87 ? 3.683 -1.074 -11.570 1.00 92.19 87 ILE A CA 1
ATOM 709 C C . ILE A 1 87 ? 3.852 0.040 -10.533 1.00 92.19 87 ILE A C 1
ATOM 711 O O . ILE A 1 87 ? 2.918 0.792 -10.219 1.00 92.19 87 ILE A O 1
ATOM 715 N N . THR A 1 88 ? 5.050 0.149 -9.958 1.00 90.81 88 THR A N 1
ATOM 716 C CA . THR A 1 88 ? 5.325 1.214 -8.994 1.00 90.81 88 THR A CA 1
ATOM 717 C C . THR A 1 88 ? 5.402 2.583 -9.683 1.00 90.81 88 THR A C 1
ATOM 719 O O . THR A 1 88 ? 5.896 2.684 -10.801 1.00 90.81 88 THR A O 1
ATOM 722 N N . PRO A 1 89 ? 4.894 3.649 -9.046 1.00 88.81 89 PRO A N 1
ATOM 723 C CA . PRO A 1 89 ? 4.317 3.681 -7.700 1.00 88.81 89 PRO A CA 1
ATOM 724 C C . PRO A 1 89 ? 2.799 3.475 -7.673 1.00 88.81 89 PRO A C 1
ATOM 726 O O . PRO A 1 89 ? 2.202 3.533 -6.597 1.00 88.81 89 PRO A O 1
ATOM 729 N N . LEU A 1 90 ? 2.155 3.252 -8.824 1.00 92.56 90 LEU A N 1
ATOM 730 C CA . LEU A 1 90 ? 0.696 3.232 -8.940 1.00 92.56 90 LEU A CA 1
ATOM 731 C C . LEU A 1 90 ? 0.054 2.158 -8.048 1.00 92.56 90 LEU A C 1
ATOM 733 O O . LEU A 1 90 ? -0.982 2.422 -7.431 1.00 92.56 90 LEU A O 1
ATOM 737 N N . ILE A 1 91 ? 0.731 1.019 -7.865 1.00 94.44 91 ILE A N 1
ATOM 738 C CA . ILE A 1 91 ? 0.288 -0.046 -6.956 1.00 94.44 91 ILE A CA 1
ATOM 739 C C . ILE A 1 91 ? 0.010 0.455 -5.536 1.00 94.44 91 ILE A C 1
ATOM 741 O O . ILE A 1 91 ? -0.987 0.061 -4.936 1.00 94.44 91 ILE A O 1
ATOM 745 N N . PHE A 1 92 ? 0.812 1.376 -4.994 1.00 93.69 92 PHE A N 1
ATOM 746 C CA . PHE A 1 92 ? 0.606 1.879 -3.634 1.00 93.69 92 PHE A CA 1
ATOM 747 C C . PHE A 1 92 ? -0.713 2.646 -3.509 1.00 93.69 92 PHE A C 1
ATOM 749 O O . PHE A 1 92 ? -1.417 2.502 -2.508 1.00 93.69 92 PHE A O 1
ATOM 756 N N . PHE A 1 93 ? -1.094 3.397 -4.545 1.00 95.25 93 PHE A N 1
ATOM 757 C CA . PHE A 1 93 ? -2.384 4.084 -4.596 1.00 95.25 93 PHE A CA 1
ATOM 758 C C . PHE A 1 93 ? -3.545 3.102 -4.748 1.00 95.25 93 PHE A C 1
ATOM 760 O O . PHE A 1 93 ? -4.579 3.295 -4.112 1.00 95.25 93 PHE A O 1
ATOM 767 N N . VAL A 1 94 ? -3.374 2.035 -5.534 1.00 96.25 94 VAL A N 1
ATOM 768 C CA . VAL A 1 94 ? -4.387 0.981 -5.702 1.00 96.25 94 VAL A CA 1
ATOM 769 C C . VAL A 1 94 ? -4.632 0.250 -4.383 1.00 96.25 94 VAL A C 1
ATOM 771 O O . VAL A 1 94 ? -5.771 0.170 -3.922 1.00 96.25 94 VAL A O 1
ATOM 774 N N . ILE A 1 95 ? -3.568 -0.224 -3.734 1.00 96.69 95 ILE A N 1
ATOM 775 C CA . ILE A 1 95 ? -3.654 -0.925 -2.448 1.00 96.69 95 ILE A CA 1
ATOM 776 C C . ILE A 1 95 ? -4.238 -0.002 -1.376 1.00 96.69 95 ILE A C 1
ATOM 778 O O . ILE A 1 95 ? -5.129 -0.419 -0.634 1.00 96.69 95 ILE A O 1
ATOM 782 N N . PHE A 1 96 ? -3.814 1.267 -1.329 1.00 96.06 96 PHE A N 1
ATOM 783 C CA . PHE A 1 96 ? -4.394 2.261 -0.427 1.00 96.06 96 PHE A CA 1
ATOM 784 C C . PHE A 1 96 ? -5.885 2.488 -0.700 1.00 96.06 96 PHE A C 1
ATOM 786 O O . PHE A 1 96 ? -6.673 2.491 0.242 1.00 96.06 96 PHE A O 1
ATOM 793 N N . ALA A 1 97 ? -6.296 2.640 -1.961 1.00 96.81 97 ALA A N 1
ATOM 794 C CA . ALA A 1 97 ? -7.695 2.850 -2.324 1.00 96.81 97 ALA A CA 1
ATOM 795 C C . ALA A 1 97 ? -8.573 1.655 -1.928 1.00 96.81 97 ALA A C 1
ATOM 797 O O . ALA A 1 97 ? -9.661 1.854 -1.386 1.00 96.81 97 ALA A O 1
ATOM 798 N N . ILE A 1 98 ? -8.092 0.425 -2.128 1.00 97.44 98 ILE A N 1
ATOM 799 C CA . ILE A 1 98 ? -8.793 -0.795 -1.707 1.00 97.44 98 ILE A CA 1
ATOM 800 C C . ILE A 1 98 ? -8.875 -0.864 -0.180 1.00 97.44 98 ILE A C 1
ATOM 802 O O . ILE A 1 98 ? -9.960 -1.044 0.373 1.00 97.44 98 ILE A O 1
ATOM 806 N N . CYS A 1 99 ? -7.747 -0.685 0.507 1.00 96.94 99 CYS A N 1
ATOM 807 C CA . CYS A 1 99 ? -7.654 -0.723 1.964 1.00 96.94 99 CYS A CA 1
ATOM 808 C C . CYS A 1 99 ? -8.564 0.334 2.605 1.00 96.94 99 CYS A C 1
ATOM 810 O O . CYS A 1 99 ? -9.492 0.020 3.356 1.00 96.94 99 CYS A O 1
ATOM 812 N N . PHE A 1 100 ? -8.362 1.599 2.249 1.00 96.12 100 PHE A N 1
ATOM 813 C CA . PHE A 1 100 ? -9.113 2.705 2.815 1.00 96.12 100 PHE A CA 1
ATOM 814 C C . PHE A 1 100 ? -10.583 2.694 2.376 1.00 96.12 100 PHE A C 1
ATOM 816 O O . PHE A 1 100 ? -11.472 2.925 3.195 1.00 96.12 100 PHE A O 1
ATOM 823 N N . GLY A 1 101 ? -10.868 2.352 1.117 1.00 96.88 101 GLY A N 1
ATOM 824 C CA . GLY A 1 101 ? -12.232 2.181 0.617 1.00 96.88 101 GLY A CA 1
ATOM 825 C C . GLY A 1 101 ? -12.995 1.100 1.384 1.00 96.88 101 GLY A C 1
ATOM 826 O O . GLY A 1 101 ? -14.125 1.334 1.814 1.00 96.88 101 GLY A O 1
ATOM 827 N N . THR A 1 102 ? -12.354 -0.040 1.652 1.00 96.88 102 THR A N 1
ATOM 828 C CA . THR A 1 102 ? -12.939 -1.115 2.467 1.00 96.88 102 THR A CA 1
ATOM 829 C C . THR A 1 102 ? -13.212 -0.647 3.892 1.00 96.88 102 THR A C 1
ATOM 831 O O . THR A 1 102 ? -14.298 -0.897 4.417 1.00 96.88 102 THR A O 1
ATOM 834 N N . LEU A 1 103 ? -12.280 0.087 4.507 1.00 96.50 103 LEU A N 1
ATOM 835 C CA . LEU A 1 103 ? -12.474 0.664 5.839 1.00 96.50 103 LEU A CA 1
ATOM 836 C C . LEU A 1 103 ? -13.686 1.608 5.878 1.00 96.50 103 LEU A C 1
ATOM 838 O O . LEU A 1 103 ? -14.517 1.521 6.787 1.00 96.50 103 LEU A O 1
ATOM 842 N N . LEU A 1 104 ? -13.816 2.489 4.882 1.00 95.19 104 LEU A N 1
ATOM 843 C CA . LEU A 1 104 ? -14.947 3.412 4.773 1.00 95.19 104 LEU A CA 1
ATOM 844 C C . LEU A 1 104 ? -16.275 2.672 4.590 1.00 95.19 104 LEU A C 1
ATOM 846 O O . LEU A 1 104 ? -17.252 3.003 5.266 1.00 95.19 104 LEU A O 1
ATOM 850 N N . VAL A 1 105 ? -16.311 1.666 3.712 1.00 95.38 105 VAL A N 1
ATOM 851 C CA . VAL A 1 105 ? -17.506 0.846 3.465 1.00 95.38 105 VAL A CA 1
ATOM 852 C C . VAL A 1 105 ? -17.895 0.071 4.721 1.00 95.38 105 VAL A C 1
ATOM 854 O O . VAL A 1 105 ? -19.056 0.126 5.127 1.00 95.38 105 VAL A O 1
ATOM 857 N N . ALA A 1 106 ? -16.943 -0.582 5.391 1.00 94.75 106 ALA A N 1
ATOM 858 C CA . ALA A 1 106 ? -17.194 -1.296 6.639 1.00 94.75 106 ALA A CA 1
ATOM 859 C C . ALA A 1 106 ? -17.756 -0.343 7.706 1.00 94.75 106 ALA A C 1
ATOM 861 O O . ALA A 1 106 ? -18.823 -0.587 8.271 1.00 94.75 106 ALA A O 1
ATOM 862 N N . ARG A 1 107 ? -17.118 0.815 7.913 1.00 93.06 107 ARG A N 1
ATOM 863 C CA . ARG A 1 107 ? -17.596 1.820 8.874 1.00 93.06 107 ARG A CA 1
ATOM 864 C C . ARG A 1 107 ? -18.983 2.363 8.516 1.00 93.06 107 ARG A C 1
ATOM 866 O O . ARG A 1 107 ? -19.794 2.628 9.404 1.00 93.06 107 ARG A O 1
ATOM 873 N N . TYR A 1 108 ? -19.280 2.534 7.230 1.00 92.81 108 TYR A N 1
ATOM 874 C CA . TYR A 1 108 ? -20.603 2.947 6.763 1.00 92.81 108 TYR A CA 1
ATOM 875 C C . TYR A 1 108 ? -21.675 1.884 7.049 1.00 92.81 108 TYR A C 1
ATOM 877 O O . TYR A 1 108 ? -22.752 2.214 7.554 1.00 92.81 108 TYR A O 1
ATOM 885 N N . LEU A 1 109 ? -21.384 0.610 6.772 1.00 93.38 109 LEU A N 1
ATOM 886 C CA . LEU A 1 109 ? -22.296 -0.510 7.026 1.00 93.38 109 LEU A CA 1
ATOM 887 C C . LEU A 1 109 ? -22.576 -0.700 8.520 1.00 93.38 109 LEU A C 1
ATOM 889 O O . LEU A 1 109 ? -23.712 -1.000 8.899 1.00 93.38 109 LEU A O 1
ATOM 893 N N . GLU A 1 110 ? -21.578 -0.468 9.370 1.00 92.94 110 GLU A N 1
ATOM 894 C CA . GLU A 1 110 ? -21.747 -0.516 10.822 1.00 92.94 110 GLU A CA 1
ATOM 895 C C . GLU A 1 110 ? -22.672 0.602 11.311 1.00 92.94 110 GLU A C 1
ATOM 897 O O . GLU A 1 110 ? -23.614 0.344 12.060 1.00 92.94 110 GLU A O 1
ATOM 902 N N . LYS A 1 111 ? -22.496 1.835 10.815 1.00 90.75 111 LYS A N 1
ATOM 903 C CA . LYS A 1 111 ? -23.417 2.946 11.126 1.00 90.75 111 LYS A CA 1
ATOM 904 C C . LYS A 1 111 ? -24.862 2.651 10.714 1.00 90.75 111 LYS A C 1
ATOM 906 O O . LYS A 1 111 ? -25.792 3.159 11.334 1.00 90.75 111 LYS A O 1
ATOM 911 N N . ARG A 1 112 ? -25.063 1.822 9.685 1.00 92.56 112 ARG A N 1
ATOM 912 C CA . ARG A 1 112 ? -26.379 1.340 9.229 1.00 92.56 112 ARG A CA 1
ATOM 913 C C . ARG A 1 112 ? -26.884 0.108 9.991 1.00 92.56 112 ARG A C 1
ATOM 915 O O . ARG A 1 112 ? -27.924 -0.424 9.615 1.00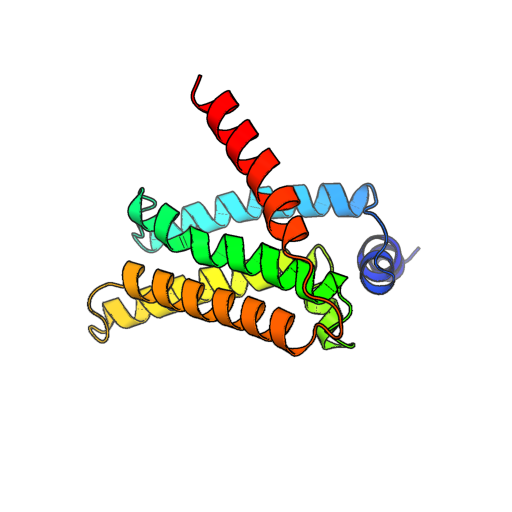 92.56 112 ARG A O 1
ATOM 922 N N . LYS A 1 113 ? -26.175 -0.347 11.031 1.00 89.69 113 LYS A N 1
ATOM 923 C CA . LYS A 1 113 ? -26.469 -1.559 11.817 1.00 89.69 113 LYS A CA 1
ATOM 924 C C . LYS A 1 113 ? -26.549 -2.846 10.978 1.00 89.69 113 LYS A C 1
ATOM 926 O O . LYS A 1 113 ? -27.162 -3.816 11.410 1.00 89.69 113 LYS A O 1
ATOM 931 N N . LYS A 1 114 ? -25.933 -2.871 9.786 1.00 88.50 114 LYS A N 1
ATOM 932 C CA . LYS A 1 114 ? -25.865 -4.075 8.934 1.00 88.50 114 LYS A CA 1
ATOM 933 C C . LYS A 1 114 ? -24.774 -5.046 9.380 1.00 88.50 114 LYS A C 1
ATOM 935 O O . LYS A 1 114 ? -24.887 -6.240 9.138 1.00 88.50 114 LYS A O 1
ATOM 940 N N . ILE A 1 115 ? -23.733 -4.530 10.027 1.00 91.25 115 ILE A N 1
ATOM 941 C CA . ILE A 1 115 ? -22.635 -5.312 10.597 1.00 91.25 115 ILE A CA 1
ATOM 942 C C . ILE A 1 115 ? -22.416 -4.896 12.053 1.00 91.25 115 ILE A C 1
ATOM 944 O O . ILE A 1 115 ? -22.708 -3.757 12.420 1.00 91.25 115 ILE A O 1
ATOM 948 N N . LYS A 1 116 ? -21.923 -5.828 12.876 1.00 85.19 116 LYS A N 1
ATOM 949 C CA . LYS A 1 116 ? -21.701 -5.603 14.314 1.00 85.19 116 LYS A CA 1
ATOM 950 C C . LYS A 1 116 ? -20.335 -4.996 14.632 1.00 85.19 116 LYS A C 1
ATOM 952 O O . LYS A 1 116 ? -20.248 -4.204 15.556 1.00 85.19 116 LYS A O 1
ATOM 957 N N . ASN A 1 117 ? -19.293 -5.393 13.898 1.00 90.62 117 ASN A N 1
ATOM 958 C CA . ASN A 1 117 ? -17.927 -4.917 14.103 1.00 90.62 117 ASN A CA 1
ATOM 959 C C . ASN A 1 117 ? -17.285 -4.610 12.740 1.00 90.62 117 ASN A C 1
ATOM 961 O O . ASN A 1 117 ? -17.060 -5.513 11.921 1.00 90.62 117 ASN A O 1
ATOM 965 N N . TYR A 1 118 ? -17.018 -3.325 12.488 1.00 93.06 118 TYR A N 1
ATOM 966 C CA . TYR A 1 118 ? -16.379 -2.885 11.246 1.00 93.06 118 TYR A CA 1
ATOM 967 C C . TYR A 1 118 ? -14.923 -3.347 11.128 1.00 93.06 118 TYR A C 1
ATOM 969 O O . TYR A 1 118 ? -14.512 -3.682 10.020 1.00 93.06 118 TYR A O 1
ATOM 977 N N . ILE A 1 119 ? -14.171 -3.407 12.235 1.00 93.00 119 ILE A N 1
ATOM 978 C CA . ILE A 1 119 ? -12.753 -3.804 12.251 1.00 93.00 119 ILE A CA 1
ATOM 979 C C . ILE A 1 119 ? -12.621 -5.260 11.819 1.00 93.00 119 ILE A C 1
ATOM 981 O O . ILE A 1 119 ? -11.830 -5.574 10.935 1.00 93.00 119 ILE A O 1
ATOM 985 N N . HIS A 1 120 ? -13.468 -6.137 12.360 1.00 93.62 120 HIS A N 1
ATOM 986 C CA . HIS A 1 120 ? -13.463 -7.551 11.989 1.00 93.62 120 HIS A CA 1
ATOM 987 C C . HIS A 1 120 ? -13.818 -7.764 10.509 1.00 93.62 120 HIS A C 1
ATOM 989 O O . HIS A 1 120 ? -13.161 -8.527 9.806 1.00 93.62 120 HIS A O 1
ATOM 995 N N . THR A 1 121 ? -14.823 -7.040 10.007 1.00 93.88 121 THR A N 1
ATOM 996 C CA . THR A 1 121 ? -15.225 -7.110 8.589 1.00 93.88 121 THR A CA 1
ATOM 997 C C . THR A 1 121 ? -14.117 -6.593 7.668 1.00 93.88 121 THR A C 1
ATOM 999 O O . THR A 1 121 ? -13.836 -7.188 6.627 1.00 93.88 121 THR A O 1
ATOM 1002 N N . TYR A 1 122 ? -13.464 -5.501 8.066 1.00 96.50 122 TYR A N 1
ATOM 1003 C CA . TYR A 1 122 ? -12.314 -4.927 7.378 1.00 96.50 122 TYR A CA 1
ATOM 1004 C C . TYR A 1 122 ? -11.144 -5.923 7.321 1.00 96.50 122 TYR A C 1
ATOM 1006 O O . TYR A 1 122 ? -10.661 -6.216 6.227 1.00 96.50 122 TYR A O 1
ATOM 1014 N N . ALA A 1 123 ? -10.778 -6.531 8.454 1.00 96.06 123 ALA A N 1
ATOM 1015 C CA . ALA A 1 123 ? -9.717 -7.535 8.541 1.00 96.06 123 ALA A CA 1
ATOM 1016 C C . ALA A 1 123 ? -10.000 -8.771 7.671 1.00 96.06 123 ALA A C 1
ATOM 1018 O O . ALA A 1 123 ? -9.134 -9.199 6.909 1.00 96.06 123 ALA A O 1
ATOM 1019 N N . ILE A 1 124 ? -11.223 -9.318 7.740 1.00 96.06 124 ILE A N 1
ATOM 1020 C CA . ILE A 1 124 ? -11.637 -10.469 6.920 1.00 96.06 124 ILE A CA 1
ATOM 1021 C C . ILE A 1 124 ? -11.535 -10.136 5.435 1.00 96.06 124 ILE A C 1
ATOM 1023 O O . ILE A 1 124 ? -11.034 -10.943 4.658 1.00 96.06 124 ILE A O 1
ATOM 1027 N N . THR A 1 125 ? -11.993 -8.951 5.030 1.00 96.62 125 THR A N 1
ATOM 1028 C CA . THR A 1 125 ? -11.945 -8.552 3.619 1.00 96.62 125 THR A CA 1
ATOM 1029 C C . THR A 1 125 ? -10.500 -8.466 3.131 1.00 96.62 125 THR A C 1
ATOM 1031 O O . THR A 1 125 ? -10.188 -8.998 2.069 1.00 96.62 125 THR A O 1
ATOM 1034 N N . GLY A 1 126 ? -9.606 -7.874 3.931 1.00 96.12 126 GLY A N 1
ATOM 1035 C CA . GLY A 1 126 ? -8.175 -7.859 3.631 1.00 96.12 126 GLY A CA 1
ATOM 1036 C C . GLY A 1 126 ? -7.595 -9.268 3.517 1.00 96.12 126 GLY A C 1
ATOM 1037 O O . GLY A 1 126 ? -6.904 -9.563 2.549 1.00 96.12 126 GLY A O 1
ATOM 1038 N N . LEU A 1 127 ? -7.934 -10.167 4.446 1.00 96.44 127 LEU A N 1
ATOM 1039 C CA . LEU A 1 127 ? -7.483 -11.562 4.418 1.00 96.44 127 LEU A CA 1
ATOM 1040 C C . LEU A 1 127 ? -7.938 -12.285 3.143 1.00 96.44 127 LEU A C 1
ATOM 1042 O O . LEU A 1 127 ? -7.130 -12.943 2.493 1.00 96.44 127 LEU A O 1
ATOM 1046 N N . ILE A 1 128 ? -9.214 -12.144 2.771 1.00 97.25 128 ILE A N 1
ATOM 1047 C CA . ILE A 1 128 ? -9.782 -12.761 1.565 1.00 97.2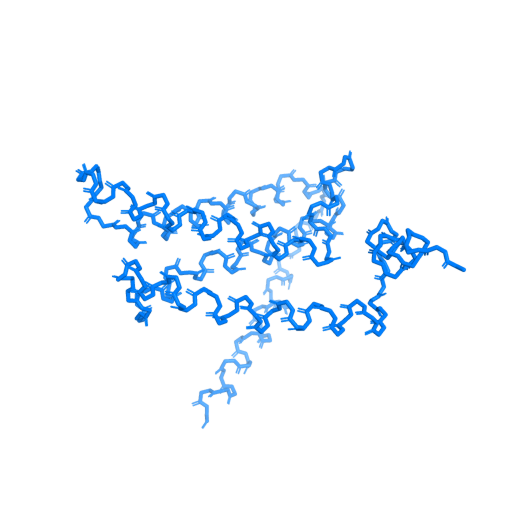5 128 ILE A CA 1
ATOM 1048 C C . ILE A 1 128 ? -9.041 -12.277 0.318 1.00 97.25 128 ILE A C 1
ATOM 1050 O O . ILE A 1 128 ? -8.662 -13.098 -0.515 1.00 97.25 128 ILE A O 1
ATOM 1054 N N . LEU A 1 129 ? -8.810 -10.968 0.191 1.00 96.56 129 LEU A N 1
ATOM 1055 C CA . LEU A 1 129 ? -8.119 -10.403 -0.970 1.00 96.56 129 LEU A CA 1
ATOM 1056 C C . LEU A 1 129 ? -6.657 -10.860 -1.044 1.00 96.56 129 LEU A C 1
ATOM 1058 O O . LEU A 1 129 ? -6.178 -11.226 -2.115 1.00 96.56 129 LEU A O 1
ATOM 1062 N N . SER A 1 130 ? -5.960 -10.922 0.089 1.00 94.62 130 SER A N 1
ATOM 1063 C CA . SER A 1 130 ? -4.583 -11.421 0.122 1.00 94.62 130 SER A CA 1
ATOM 1064 C C . SER A 1 130 ? -4.490 -12.894 -0.246 1.00 94.62 130 SER A C 1
ATOM 1066 O O . SER A 1 130 ? -3.636 -13.274 -1.046 1.00 94.62 130 SER A O 1
ATOM 1068 N N . LEU A 1 131 ? -5.389 -13.722 0.293 1.00 93.75 131 LEU A N 1
ATOM 1069 C CA . LEU A 1 131 ? -5.467 -15.137 -0.063 1.00 93.75 131 LEU A CA 1
ATOM 1070 C C . LEU A 1 131 ? -5.815 -15.317 -1.541 1.00 93.75 131 LEU A C 1
ATOM 1072 O O . LEU A 1 131 ? -5.219 -16.169 -2.190 1.00 93.75 131 LEU A O 1
ATOM 1076 N N . ALA A 1 132 ? -6.707 -14.493 -2.097 1.00 94.31 132 ALA A N 1
ATOM 1077 C CA . ALA A 1 132 ? -7.004 -14.511 -3.527 1.00 94.31 132 ALA A CA 1
ATOM 1078 C C . ALA A 1 132 ? -5.747 -14.238 -4.370 1.00 94.31 132 ALA A C 1
ATOM 1080 O O . ALA A 1 132 ? -5.497 -14.960 -5.332 1.00 94.31 132 ALA A O 1
ATOM 1081 N N . GLY A 1 133 ? -4.913 -13.269 -3.975 1.00 92.75 133 GLY A N 1
ATOM 1082 C CA . GLY A 1 133 ? -3.623 -13.019 -4.624 1.00 92.75 133 GLY A CA 1
ATOM 1083 C C . GLY A 1 133 ? -2.674 -14.224 -4.561 1.00 92.75 133 GLY A C 1
ATOM 1084 O O . GLY A 1 133 ? -2.106 -14.623 -5.576 1.00 92.75 133 GLY A O 1
ATOM 1085 N N . VAL A 1 134 ? -2.550 -14.865 -3.394 1.00 90.69 134 VAL A N 1
ATOM 1086 C CA . VAL A 1 134 ? -1.717 -16.073 -3.229 1.00 90.69 134 VAL A CA 1
ATOM 1087 C C . VAL A 1 134 ? -2.230 -17.221 -4.098 1.00 90.69 134 VAL A C 1
ATOM 1089 O O . VAL A 1 134 ? -1.451 -17.917 -4.743 1.00 90.69 134 VAL A O 1
ATOM 1092 N N . VAL A 1 135 ? -3.547 -17.402 -4.154 1.00 90.19 135 VAL A N 1
ATOM 1093 C CA . VAL A 1 135 ? -4.186 -18.408 -5.002 1.00 90.19 135 VAL A CA 1
ATOM 1094 C C . VAL A 1 135 ? -3.887 -18.140 -6.482 1.00 90.19 135 VAL A C 1
ATOM 1096 O O . VAL A 1 135 ? -3.510 -19.067 -7.196 1.00 90.19 135 VAL A O 1
ATOM 1099 N N . ILE A 1 136 ? -3.969 -16.883 -6.935 1.00 90.62 136 ILE A N 1
ATOM 1100 C CA . ILE A 1 136 ? -3.595 -16.490 -8.305 1.00 90.62 136 ILE A CA 1
ATOM 1101 C C . ILE A 1 136 ? -2.132 -16.845 -8.596 1.00 90.62 136 ILE A C 1
ATOM 1103 O O . ILE A 1 136 ? -1.862 -17.428 -9.648 1.00 90.62 136 ILE A O 1
ATOM 1107 N N . LEU A 1 137 ? -1.207 -16.551 -7.675 1.00 88.19 137 LEU A N 1
ATOM 1108 C CA . LEU A 1 137 ? 0.206 -16.921 -7.822 1.00 88.19 137 LEU A CA 1
ATOM 1109 C C . LEU A 1 137 ? 0.379 -18.431 -7.988 1.00 88.19 137 LEU A C 1
ATOM 1111 O O . LEU A 1 137 ? 1.045 -18.874 -8.920 1.00 88.19 137 LEU A O 1
ATOM 1115 N N . ILE A 1 138 ? -0.248 -19.222 -7.116 1.00 85.94 138 ILE A N 1
ATOM 1116 C CA . ILE A 1 138 ? -0.126 -20.683 -7.133 1.00 85.94 138 ILE A CA 1
ATOM 1117 C C . ILE A 1 138 ? -0.661 -21.271 -8.445 1.00 85.94 138 ILE A C 1
ATOM 1119 O O . ILE A 1 138 ? -0.011 -22.134 -9.029 1.00 85.94 138 ILE A O 1
ATOM 1123 N N . PHE A 1 139 ? -1.816 -20.804 -8.928 1.00 87.00 139 PHE A N 1
ATOM 1124 C CA . PHE A 1 139 ? -2.424 -21.331 -10.154 1.00 87.00 139 PHE A CA 1
ATOM 1125 C C . PHE A 1 139 ? -1.682 -20.936 -11.434 1.00 87.00 139 PHE A C 1
ATOM 1127 O O . PHE A 1 139 ? -1.699 -21.704 -12.394 1.00 87.00 139 PHE A O 1
ATOM 1134 N N . ASN A 1 140 ? -1.049 -19.760 -11.469 1.00 85.94 140 ASN A N 1
ATOM 1135 C CA . ASN A 1 140 ? -0.329 -19.279 -12.656 1.00 85.94 140 ASN A CA 1
ATOM 1136 C C . ASN A 1 140 ? 1.158 -19.661 -12.655 1.00 85.94 140 ASN A C 1
ATOM 1138 O O . ASN A 1 140 ? 1.828 -19.506 -13.673 1.00 85.94 140 ASN A O 1
ATOM 1142 N N . THR A 1 141 ? 1.684 -20.185 -11.546 1.00 76.69 141 THR A N 1
ATOM 1143 C CA . THR A 1 141 ? 3.073 -20.646 -11.477 1.00 76.69 141 THR A CA 1
ATOM 1144 C C . THR A 1 141 ? 3.200 -22.029 -12.112 1.00 76.69 141 THR A C 1
ATOM 1146 O O . THR A 1 141 ? 2.912 -23.062 -11.504 1.00 76.69 141 THR A O 1
ATOM 1149 N N . SER A 1 142 ? 3.664 -22.053 -13.358 1.00 62.66 142 SER A N 1
ATOM 1150 C CA . SER A 1 142 ? 4.028 -23.267 -14.080 1.00 62.66 142 SER A CA 1
ATOM 1151 C C . SER A 1 142 ? 5.474 -23.677 -13.764 1.00 62.66 142 SER A C 1
ATOM 1153 O O . SER A 1 142 ? 6.413 -23.078 -14.279 1.00 62.66 142 SER A O 1
ATOM 1155 N N . SER A 1 143 ? 5.622 -24.766 -13.002 1.00 61.41 143 SER A N 1
ATOM 1156 C CA . SER A 1 143 ? 6.819 -25.621 -12.863 1.00 61.41 143 SER A CA 1
ATOM 1157 C C . SER A 1 143 ? 7.697 -25.475 -11.599 1.00 61.41 143 SER A C 1
ATOM 1159 O O . SER A 1 143 ? 8.114 -24.396 -11.197 1.00 61.41 143 SER A O 1
ATOM 1161 N N . THR A 1 144 ? 7.946 -26.650 -10.995 1.00 63.88 144 THR A N 1
ATOM 1162 C CA . THR A 1 144 ? 8.721 -27.003 -9.785 1.00 63.88 144 THR A CA 1
ATOM 1163 C C . THR A 1 144 ? 8.510 -26.126 -8.551 1.00 63.88 144 THR A C 1
ATOM 1165 O O . THR A 1 144 ? 9.227 -25.157 -8.317 1.00 63.88 144 THR A O 1
ATOM 1168 N N . TRP A 1 145 ? 7.581 -26.547 -7.689 1.00 64.88 145 TRP A N 1
ATOM 1169 C CA . TRP A 1 145 ? 7.516 -26.073 -6.309 1.00 64.88 145 TRP A CA 1
ATOM 1170 C C . TRP A 1 145 ? 8.871 -26.314 -5.640 1.00 64.88 145 TRP A C 1
ATOM 1172 O O . TRP A 1 145 ? 9.241 -27.458 -5.383 1.00 64.88 145 TRP A O 1
ATOM 1182 N N . ASN A 1 146 ? 9.615 -25.242 -5.373 1.00 70.81 146 ASN A N 1
ATOM 1183 C CA . ASN A 1 146 ? 10.837 -25.308 -4.589 1.00 70.81 146 ASN A CA 1
ATOM 1184 C C . ASN A 1 146 ? 10.517 -24.881 -3.147 1.00 70.81 146 ASN A C 1
ATOM 1186 O O . ASN A 1 146 ? 10.515 -23.682 -2.856 1.00 70.81 146 ASN A O 1
ATOM 1190 N N . PRO A 1 147 ? 10.255 -25.826 -2.224 1.00 70.31 147 PRO A N 1
ATOM 1191 C CA . PRO A 1 147 ? 9.983 -25.498 -0.824 1.00 70.31 147 PRO A CA 1
ATOM 1192 C C . PRO A 1 147 ? 11.151 -24.764 -0.144 1.00 70.31 147 PRO A C 1
ATOM 1194 O O . PRO A 1 147 ? 10.941 -24.094 0.866 1.00 70.31 147 PRO A O 1
ATOM 1197 N N . GLY A 1 148 ? 12.359 -24.803 -0.722 1.00 72.12 148 GLY A N 1
ATOM 1198 C CA . GLY A 1 148 ? 13.497 -24.000 -0.282 1.00 72.12 148 GLY A CA 1
ATOM 1199 C C . GLY A 1 148 ? 13.235 -22.492 -0.324 1.00 72.12 148 GLY A C 1
ATOM 1200 O O . GLY A 1 148 ? 13.780 -21.773 0.505 1.00 72.12 148 GLY A O 1
ATOM 1201 N N . ILE A 1 149 ? 12.336 -22.005 -1.189 1.00 73.06 149 ILE A N 1
ATOM 1202 C CA . ILE A 1 149 ? 11.954 -20.581 -1.244 1.00 73.06 149 ILE A CA 1
ATOM 1203 C C . ILE A 1 149 ? 11.357 -20.115 0.090 1.00 73.06 149 ILE A C 1
ATOM 1205 O O . ILE A 1 149 ? 11.676 -19.022 0.556 1.00 73.06 149 ILE A O 1
ATOM 1209 N N . LEU A 1 150 ? 10.555 -20.955 0.753 1.00 70.75 150 LEU A N 1
ATOM 1210 C CA . LEU A 1 150 ? 10.009 -20.637 2.075 1.00 70.75 150 LEU A CA 1
ATOM 1211 C C . LEU A 1 150 ? 11.114 -20.557 3.125 1.00 70.75 150 LEU A C 1
ATOM 1213 O O . LEU A 1 150 ? 11.079 -19.681 3.982 1.00 70.75 150 LEU A O 1
ATOM 1217 N N . VAL A 1 151 ? 12.121 -21.426 3.033 1.00 76.00 151 VAL A N 1
ATOM 1218 C CA . VAL A 1 151 ? 13.287 -21.383 3.922 1.00 76.00 151 VAL A CA 1
ATOM 1219 C C . VAL A 1 151 ? 14.078 -20.092 3.695 1.00 76.00 151 VAL A C 1
ATOM 1221 O O . VAL A 1 151 ? 14.375 -19.388 4.659 1.00 76.00 151 VAL A O 1
ATOM 1224 N N . TYR A 1 152 ? 14.345 -19.721 2.439 1.00 76.56 152 TYR A N 1
ATOM 1225 C CA . TYR A 1 152 ? 15.054 -18.482 2.104 1.00 76.56 152 TYR A CA 1
ATOM 1226 C C . TYR A 1 152 ? 14.286 -17.216 2.502 1.00 76.56 152 TYR A C 1
ATOM 1228 O O . TYR A 1 152 ? 14.919 -16.216 2.818 1.00 76.56 152 TYR A O 1
ATOM 1236 N N . ALA A 1 153 ? 12.952 -17.247 2.523 1.00 74.12 153 ALA A N 1
ATOM 1237 C CA . ALA A 1 153 ? 12.136 -16.114 2.959 1.00 74.12 153 ALA A CA 1
ATOM 1238 C C . ALA A 1 153 ? 11.988 -16.037 4.491 1.00 74.12 153 ALA A C 1
ATOM 1240 O O . ALA A 1 153 ? 12.090 -14.958 5.076 1.00 74.12 153 ALA A O 1
ATOM 1241 N N . LEU A 1 154 ? 11.757 -17.173 5.159 1.00 79.50 154 LEU A N 1
ATOM 1242 C CA . LEU A 1 154 ? 11.446 -17.217 6.591 1.00 79.50 154 LEU A CA 1
ATOM 1243 C C . LEU A 1 154 ? 12.691 -17.115 7.472 1.00 79.50 154 LEU A C 1
ATOM 1245 O O . LEU A 1 154 ? 12.631 -16.460 8.508 1.00 79.50 154 LEU A O 1
ATOM 1249 N N . VAL A 1 155 ? 13.819 -17.717 7.084 1.00 83.44 155 VAL A N 1
ATOM 1250 C CA . VAL A 1 155 ? 15.039 -17.699 7.912 1.00 83.44 155 VAL A CA 1
ATOM 1251 C C . VAL A 1 155 ? 15.552 -16.270 8.149 1.00 83.44 155 VAL A C 1
ATOM 1253 O O . VAL A 1 155 ? 15.766 -15.926 9.313 1.00 83.44 155 VAL A O 1
ATOM 1256 N N . PRO A 1 156 ? 15.681 -15.394 7.130 1.00 80.88 156 PRO A N 1
ATOM 1257 C CA . PRO A 1 156 ? 16.059 -14.000 7.353 1.00 80.88 156 PRO A CA 1
ATOM 1258 C C . PRO A 1 156 ? 15.024 -13.237 8.182 1.00 80.88 156 PRO A C 1
ATOM 1260 O O . PRO A 1 156 ? 15.404 -12.461 9.054 1.00 80.88 156 PRO A O 1
ATOM 1263 N N . ALA A 1 157 ? 13.726 -13.474 7.954 1.00 78.12 157 ALA A N 1
ATOM 1264 C CA . ALA A 1 157 ? 12.657 -12.818 8.706 1.00 78.12 157 ALA A CA 1
ATOM 1265 C C . ALA A 1 157 ? 12.700 -13.182 10.201 1.00 78.12 157 ALA A C 1
ATOM 1267 O O . ALA A 1 157 ? 12.620 -12.303 11.060 1.00 78.12 157 ALA A O 1
ATOM 1268 N N . ILE A 1 158 ? 12.888 -14.465 10.519 1.00 82.00 158 ILE A N 1
ATOM 1269 C CA . ILE A 1 158 ? 13.029 -14.957 11.895 1.00 82.00 158 ILE A CA 1
ATOM 1270 C C . ILE A 1 158 ? 14.311 -14.399 12.521 1.00 82.00 158 ILE A C 1
ATOM 1272 O O . ILE A 1 158 ? 14.255 -13.847 13.617 1.00 82.00 158 ILE A O 1
ATOM 1276 N N . ALA A 1 159 ? 15.444 -14.463 11.814 1.00 85.81 159 ALA A N 1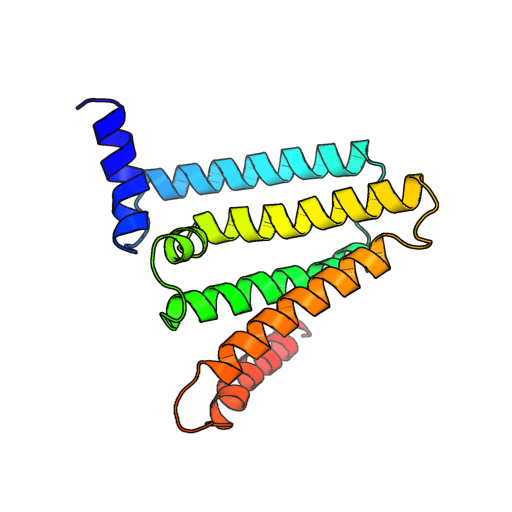
ATOM 1277 C CA . ALA A 1 159 ? 16.717 -13.934 12.303 1.00 85.81 159 ALA A CA 1
ATOM 1278 C C . ALA A 1 159 ? 16.636 -12.430 12.615 1.00 85.81 159 ALA A C 1
ATOM 1280 O O . ALA A 1 159 ? 17.072 -12.000 13.681 1.00 85.81 159 ALA A O 1
ATOM 1281 N N . LEU A 1 160 ? 16.020 -11.636 11.734 1.00 82.69 160 LEU A N 1
ATOM 1282 C CA . LEU A 1 160 ? 15.765 -10.213 11.971 1.00 82.69 160 LEU A CA 1
ATOM 1283 C C . LEU A 1 160 ? 14.872 -9.990 13.195 1.00 82.69 160 LEU A C 1
ATOM 1285 O O . LEU A 1 160 ? 15.153 -9.108 14.002 1.00 82.69 160 LEU A O 1
ATOM 1289 N N . THR A 1 161 ? 13.830 -10.803 13.369 1.00 83.19 161 THR A N 1
ATOM 1290 C CA . THR A 1 161 ? 12.914 -10.679 14.513 1.00 83.19 161 THR A CA 1
ATOM 1291 C C . THR A 1 161 ? 13.626 -10.955 15.842 1.00 83.19 161 THR A C 1
ATOM 1293 O O . THR A 1 161 ? 13.393 -10.249 16.821 1.00 83.19 161 THR A O 1
ATOM 1296 N N . GLU A 1 162 ? 14.527 -11.938 15.876 1.00 80.50 162 GLU A N 1
ATOM 1297 C CA . GLU A 1 162 ? 15.334 -12.260 17.061 1.00 80.50 162 GLU A CA 1
ATOM 1298 C C . GLU A 1 162 ? 16.393 -11.189 17.369 1.00 80.50 162 GLU A C 1
ATOM 1300 O O . GLU A 1 162 ? 16.672 -10.916 18.535 1.00 80.50 162 GLU A O 1
ATOM 1305 N N . ILE A 1 163 ? 16.957 -10.539 16.344 1.00 85.31 163 ILE A N 1
ATOM 1306 C CA . ILE A 1 163 ? 17.878 -9.405 16.525 1.00 85.31 163 ILE A CA 1
ATOM 1307 C C . ILE A 1 163 ? 17.146 -8.197 17.122 1.00 85.31 163 ILE A C 1
ATOM 1309 O O . ILE A 1 163 ? 17.687 -7.545 18.005 1.00 85.31 163 ILE A O 1
ATOM 1313 N N . VAL A 1 164 ? 15.923 -7.911 16.665 1.00 75.69 164 VAL A N 1
ATOM 1314 C CA . VAL A 1 164 ? 15.126 -6.752 17.116 1.00 75.69 164 VAL A CA 1
ATOM 1315 C C . VAL A 1 164 ? 14.533 -6.949 18.517 1.00 75.69 164 VAL A C 1
ATOM 1317 O O . VAL A 1 164 ? 14.245 -5.973 19.203 1.00 75.69 164 VAL A O 1
ATOM 1320 N N . LYS A 1 165 ? 14.330 -8.197 18.955 1.00 69.50 165 LYS A N 1
ATOM 1321 C CA . LYS A 1 165 ? 13.851 -8.508 20.312 1.00 69.50 165 LYS A CA 1
ATOM 1322 C C . LYS A 1 165 ? 14.924 -8.385 21.402 1.00 69.50 165 LYS A C 1
ATOM 1324 O O . LYS A 1 165 ? 14.560 -8.449 22.576 1.00 69.50 165 LYS A O 1
ATOM 1329 N N . LYS A 1 166 ? 16.203 -8.258 21.039 1.00 50.69 166 LYS A N 1
ATOM 1330 C CA . LYS A 1 166 ? 17.302 -7.980 21.976 1.00 50.69 166 LYS A CA 1
ATOM 1331 C C . LYS A 1 166 ? 17.465 -6.485 22.203 1.00 50.69 166 LYS A C 1
ATOM 1333 O O . LYS A 1 166 ? 17.756 -6.133 23.365 1.00 50.69 166 LYS A O 1
#

Sequence (166 aa):
MSLIDFINRNFIEGIVNDTSYNHFDMITYVIILFAGVLAITKLLNKLRIKVDEEFVIATIPFIFMGSVYRVIEDADILKPPVKYFFITPLIFFVIFAICFGTLLVARYLEKRKKIKNYIHTYAITGLILSLAGVVILIFNTSSTWNPGILVYALVPAIALTEIVKK

Secondary structure (DSSP, 8-state):
--HHHHHIIIIIHHHHTTPPP-HHHHHHHHHHHHHHHHHHHHHHHHTT----HHHHHHHHHHHHHHHHHHHHHHTT-SPTTGGGGTSTTHHHHHHHHHHHHHHHHHHHHHHTTS-S-HHHHHHHHHHHHHHHHHHHHHHH--S---THHHHHHHHHHHHHHHHHT-